Protein AF-A0A094BBB7-F1 (afdb_monomer_lite)

Radius of gyration: 31.25 Å; chains: 1; bounding box: 52×38×94 Å

pLDDT: mean 76.84, std 18.58, range [40.94, 97.88]

Structure (mmCIF, N/CA/C/O backbone):
data_AF-A0A094BBB7-F1
#
_entry.id   AF-A0A094BBB7-F1
#
loop_
_atom_site.group_PDB
_atom_site.id
_atom_site.type_symbol
_atom_site.label_atom_id
_atom_site.label_alt_id
_atom_site.label_comp_id
_atom_site.label_asym_id
_atom_site.label_entity_id
_atom_site.label_seq_id
_atom_site.pdbx_PDB_ins_code
_atom_site.Cartn_x
_atom_site.Cartn_y
_atom_site.Cartn_z
_atom_site.occupancy
_atom_site.B_iso_or_equiv
_atom_site.auth_seq_id
_atom_site.auth_comp_id
_atom_site.auth_asym_id
_atom_site.auth_atom_id
_atom_site.pdbx_PDB_model_num
ATOM 1 N N . SER A 1 1 ? -13.691 -12.177 1.056 1.00 59.06 1 SER A N 1
ATOM 2 C CA . SER A 1 1 ? -14.803 -11.320 1.500 1.00 59.06 1 SER A CA 1
ATOM 3 C C . SER A 1 1 ? -14.741 -9.997 0.778 1.00 59.06 1 SER A C 1
ATOM 5 O O . SER A 1 1 ? -13.645 -9.474 0.614 1.00 59.06 1 SER A O 1
ATOM 7 N N . SER A 1 2 ? -15.882 -9.489 0.321 1.00 64.69 2 SER A N 1
ATOM 8 C CA . SER A 1 2 ? -15.979 -8.141 -0.249 1.00 64.69 2 SER A CA 1
ATOM 9 C C . SER A 1 2 ? -15.909 -7.085 0.861 1.00 64.69 2 SER A C 1
ATOM 11 O O . SER A 1 2 ? -16.288 -7.398 1.995 1.00 64.69 2 SER A O 1
ATOM 13 N N . PRO A 1 3 ? -15.438 -5.858 0.572 1.00 77.19 3 PRO A N 1
ATOM 14 C CA . PRO A 1 3 ? -15.419 -4.784 1.557 1.00 77.19 3 PRO A CA 1
ATOM 15 C C . PRO A 1 3 ? -16.838 -4.469 2.058 1.00 77.19 3 PRO A C 1
ATOM 17 O O . PRO A 1 3 ? -17.777 -4.505 1.257 1.00 77.19 3 PRO A O 1
ATOM 20 N N . PRO A 1 4 ? -17.017 -4.168 3.355 1.00 78.94 4 PRO A N 1
ATOM 21 C CA . PRO A 1 4 ? -18.296 -3.695 3.870 1.00 78.94 4 PRO A CA 1
ATOM 22 C C . PRO A 1 4 ? -18.687 -2.363 3.212 1.00 78.94 4 PRO A C 1
ATOM 24 O O . PRO A 1 4 ? -17.829 -1.520 2.949 1.00 78.94 4 PRO A O 1
ATOM 27 N N . ASP A 1 5 ? -19.986 -2.176 2.956 1.00 89.12 5 ASP A N 1
ATOM 28 C CA . ASP A 1 5 ? -20.526 -0.916 2.429 1.00 89.12 5 ASP A CA 1
ATOM 29 C C . ASP A 1 5 ? -20.231 0.253 3.388 1.00 89.12 5 ASP A C 1
ATOM 31 O O . ASP A 1 5 ? -20.299 0.096 4.612 1.00 89.12 5 ASP A O 1
ATOM 35 N N . ILE A 1 6 ? -19.942 1.435 2.834 1.00 88.38 6 ILE A N 1
ATOM 36 C CA . ILE A 1 6 ? -19.572 2.644 3.587 1.00 88.38 6 ILE A CA 1
ATOM 37 C C . ILE A 1 6 ? -20.680 3.009 4.581 1.00 88.38 6 ILE A C 1
ATOM 39 O O . ILE A 1 6 ? -20.399 3.311 5.743 1.00 88.38 6 ILE A O 1
ATOM 43 N N . ASN A 1 7 ? -21.945 2.902 4.161 1.00 91.25 7 ASN A N 1
ATOM 44 C CA . ASN A 1 7 ? -23.086 3.195 5.029 1.00 91.25 7 ASN A CA 1
ATOM 45 C C . ASN A 1 7 ? -23.188 2.201 6.191 1.00 91.25 7 ASN A C 1
ATOM 47 O O . ASN A 1 7 ? -23.536 2.581 7.310 1.00 91.25 7 ASN A O 1
ATOM 51 N N . THR A 1 8 ? -22.885 0.926 5.940 1.00 91.94 8 THR A N 1
ATOM 52 C CA . THR A 1 8 ? -22.884 -0.116 6.973 1.00 91.94 8 THR A CA 1
ATOM 53 C C . THR A 1 8 ? -21.782 0.136 7.995 1.00 91.94 8 THR A C 1
ATOM 55 O O . THR A 1 8 ? -22.037 0.049 9.195 1.00 91.94 8 THR A O 1
ATOM 58 N N . LEU A 1 9 ? -20.584 0.516 7.541 1.00 89.31 9 LEU A N 1
ATOM 59 C CA . LEU A 1 9 ? -19.462 0.828 8.424 1.00 89.31 9 LEU A CA 1
ATOM 60 C C . LEU A 1 9 ? -19.741 2.070 9.282 1.00 89.31 9 LEU A C 1
ATOM 62 O O . LEU A 1 9 ? -19.528 2.044 10.492 1.00 89.31 9 LEU A O 1
ATOM 66 N N . GLN A 1 10 ? -20.281 3.135 8.683 1.00 92.00 10 GLN A N 1
ATOM 67 C CA . GLN A 1 10 ? -20.632 4.355 9.410 1.00 92.00 10 GLN A CA 1
ATOM 68 C C . GLN A 1 10 ? -21.688 4.088 10.491 1.00 92.00 10 GLN A C 1
ATOM 70 O O . GLN A 1 10 ? -21.538 4.539 11.628 1.00 92.00 10 GLN A O 1
ATOM 75 N N . LYS A 1 11 ? -22.736 3.319 10.163 1.00 94.31 11 LYS A N 1
ATOM 76 C CA . LYS A 1 11 ? -23.770 2.919 11.130 1.00 94.31 11 LYS A CA 1
ATOM 77 C C . LYS A 1 11 ? -23.178 2.102 12.277 1.00 94.31 11 LYS A C 1
ATOM 79 O O . LYS A 1 11 ? -23.465 2.399 13.434 1.00 94.31 11 LYS A O 1
ATOM 8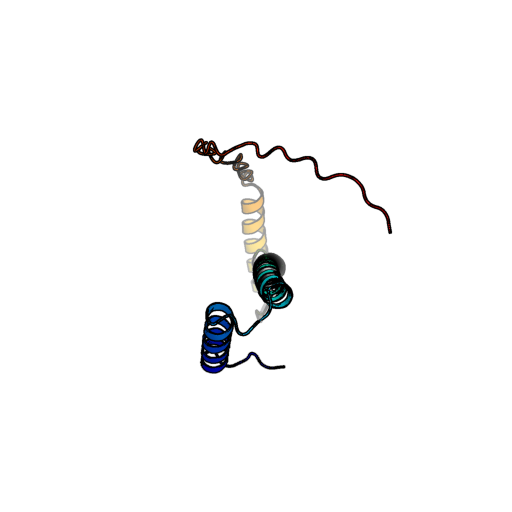4 N N . ALA A 1 12 ? -22.332 1.117 11.974 1.00 92.44 12 ALA A N 1
ATOM 85 C CA . ALA A 1 12 ? -21.676 0.292 12.987 1.00 92.44 12 ALA A CA 1
ATOM 86 C C . ALA A 1 12 ? -20.785 1.129 13.921 1.00 92.44 12 ALA A C 1
ATOM 88 O O . ALA A 1 12 ? -20.883 0.998 15.141 1.00 92.44 12 ALA A O 1
ATOM 89 N N . ASN A 1 13 ? -19.989 2.045 13.363 1.00 91.50 13 ASN A N 1
ATOM 90 C CA . ASN A 1 13 ? -19.137 2.945 14.141 1.00 91.50 13 ASN A CA 1
ATOM 91 C C . ASN A 1 13 ? -19.958 3.883 15.032 1.00 91.50 13 ASN A C 1
ATOM 93 O O . ASN A 1 13 ? -19.595 4.097 16.184 1.00 91.50 13 ASN A O 1
ATOM 97 N N . SER A 1 14 ? -21.087 4.405 14.541 1.00 94.12 14 SER A N 1
ATOM 98 C CA . SER A 1 14 ? -21.976 5.240 15.355 1.00 94.12 14 SER A CA 1
ATOM 99 C C . SER A 1 14 ? -22.525 4.470 16.556 1.00 94.12 14 SER A C 1
ATOM 101 O O . SER A 1 14 ? -22.475 4.980 17.671 1.00 94.12 14 SER A O 1
ATOM 103 N N . VAL A 1 15 ? -23.016 3.244 16.347 1.00 94.19 15 VAL A N 1
ATOM 104 C CA . VAL A 1 15 ? -23.554 2.400 17.428 1.00 94.19 15 VAL A CA 1
ATOM 105 C C . VAL A 1 15 ? -22.472 2.077 18.459 1.00 94.19 15 VAL A C 1
ATOM 107 O O . VAL A 1 15 ? -22.714 2.193 19.660 1.00 94.19 15 VAL A O 1
ATOM 110 N N . LEU A 1 16 ? -21.268 1.721 18.001 1.00 92.06 16 LEU A N 1
ATOM 111 C CA . LEU A 1 16 ? -20.138 1.420 18.876 1.00 92.06 16 LEU A CA 1
ATOM 112 C C . LEU A 1 16 ? -19.732 2.637 19.717 1.00 92.06 16 LEU A C 1
ATOM 114 O O . LEU A 1 16 ? -19.592 2.521 20.933 1.00 92.06 16 LEU A O 1
ATOM 118 N N . SER A 1 17 ? -19.607 3.811 19.096 1.00 91.50 17 SER A N 1
ATOM 119 C CA . SER A 1 17 ? -19.293 5.060 19.797 1.00 91.50 17 SER A CA 1
ATOM 120 C C . SER A 1 17 ? -20.345 5.398 20.852 1.00 91.50 17 SER A C 1
ATOM 122 O O . SER A 1 17 ? -20.002 5.754 21.979 1.00 91.50 17 SER A O 1
ATOM 124 N N . THR A 1 18 ? -21.632 5.228 20.535 1.00 93.75 18 THR A N 1
ATOM 125 C CA . THR A 1 18 ? -22.716 5.414 21.506 1.00 93.75 18 THR A CA 1
ATOM 126 C C . THR A 1 18 ? -22.585 4.448 22.689 1.00 93.75 18 THR A C 1
ATOM 128 O O . THR A 1 18 ? -22.647 4.895 23.832 1.00 93.75 18 THR A O 1
ATOM 131 N N . ALA A 1 19 ? -22.323 3.160 22.449 1.00 90.88 19 ALA A N 1
ATOM 132 C CA . ALA A 1 19 ? -22.161 2.161 23.511 1.00 90.88 19 ALA A CA 1
ATOM 133 C C . ALA A 1 19 ? -20.945 2.432 24.420 1.00 90.88 19 ALA A C 1
ATOM 135 O O . ALA A 1 19 ? -21.023 2.243 25.636 1.00 90.88 19 ALA A O 1
ATOM 136 N N . ILE A 1 20 ? -19.836 2.914 23.845 1.00 90.38 20 ILE A N 1
ATOM 137 C CA . ILE A 1 20 ? -18.626 3.304 24.585 1.00 90.38 20 ILE A CA 1
ATOM 138 C C . ILE A 1 20 ? -18.892 4.512 25.494 1.00 90.38 20 ILE A C 1
ATOM 140 O O . ILE A 1 20 ? -18.387 4.556 26.619 1.00 90.38 20 ILE A O 1
ATOM 144 N N . ASN A 1 21 ? -19.674 5.482 25.018 1.00 88.94 21 ASN A N 1
ATOM 145 C CA . ASN A 1 21 ? -19.983 6.709 25.756 1.00 88.94 21 ASN A CA 1
ATOM 146 C C . ASN A 1 21 ? -21.062 6.501 26.825 1.00 88.94 21 ASN A C 1
ATOM 148 O O . ASN A 1 21 ? -21.015 7.134 27.873 1.00 88.94 21 ASN A O 1
ATOM 152 N N . GLN A 1 22 ? -22.008 5.593 26.588 1.00 89.81 22 GLN A N 1
ATOM 153 C CA . GLN A 1 22 ? -23.079 5.263 27.534 1.00 89.81 22 GLN A CA 1
ATOM 154 C C . GLN A 1 22 ? -22.619 4.376 28.703 1.00 89.81 22 GLN A C 1
ATOM 156 O O . GLN A 1 22 ? -23.419 4.080 29.585 1.00 89.81 22 GLN A O 1
ATOM 161 N N . GLY A 1 23 ? -21.357 3.927 28.722 1.00 85.12 23 GLY A N 1
ATOM 162 C CA . GLY A 1 23 ? -20.827 3.089 29.804 1.00 85.12 23 GLY A CA 1
ATOM 163 C C . GLY A 1 23 ? -21.394 1.665 29.828 1.00 85.12 23 GLY A C 1
ATOM 164 O O . GLY A 1 23 ? -21.296 0.984 30.843 1.00 85.12 23 GLY A O 1
ATOM 165 N N . VAL A 1 24 ? -21.975 1.201 28.715 1.00 86.38 24 VAL A N 1
ATOM 166 C CA . VAL A 1 24 ? -22.540 -0.157 28.576 1.00 86.38 24 VAL A CA 1
ATOM 167 C C . VAL A 1 24 ? -21.440 -1.226 28.618 1.00 86.38 24 VAL A C 1
ATOM 169 O O . VAL A 1 24 ? -21.680 -2.375 28.984 1.00 86.38 24 VAL A O 1
ATOM 172 N N . LEU A 1 25 ? -20.219 -0.850 28.234 1.00 88.44 25 LEU A N 1
ATOM 173 C CA . LEU A 1 25 ? -19.053 -1.724 28.179 1.00 88.44 25 LEU A CA 1
ATOM 174 C C . LEU A 1 25 ? -18.179 -1.536 29.420 1.00 88.44 25 LEU A C 1
ATOM 176 O O . LEU A 1 25 ? -17.929 -0.411 29.851 1.00 88.44 25 LEU A O 1
ATOM 180 N N . ASN A 1 26 ? -17.648 -2.638 29.950 1.00 92.06 26 ASN A N 1
ATOM 181 C CA . ASN A 1 26 ? -16.690 -2.579 31.048 1.00 92.06 26 ASN A CA 1
ATOM 182 C C . ASN A 1 26 ? -15.334 -1.985 30.594 1.00 92.06 26 ASN A C 1
ATOM 184 O O . ASN A 1 26 ? -14.998 -1.938 29.404 1.00 92.06 26 ASN A O 1
ATOM 188 N N . THR A 1 27 ? -14.532 -1.535 31.562 1.00 90.75 27 THR A N 1
ATOM 189 C CA . THR A 1 27 ? -13.250 -0.859 31.304 1.00 90.75 27 THR A CA 1
ATOM 190 C C . THR A 1 27 ? -12.251 -1.705 30.497 1.00 90.75 27 THR A C 1
ATOM 192 O O . THR A 1 27 ? -11.646 -1.159 29.568 1.00 90.75 27 THR A O 1
ATOM 195 N N . PRO A 1 28 ? -12.065 -3.016 30.768 1.00 94.12 28 PRO A N 1
ATOM 196 C CA . PRO A 1 28 ? -11.177 -3.854 29.960 1.00 94.12 28 PRO A CA 1
ATOM 197 C C . PRO A 1 28 ? -11.613 -3.960 28.494 1.00 94.12 28 PRO A C 1
ATOM 199 O O . PRO A 1 28 ? -10.781 -3.809 27.599 1.00 94.12 28 PRO A O 1
ATOM 202 N N . THR A 1 29 ? -12.910 -4.153 28.233 1.00 93.50 29 THR A N 1
ATOM 203 C CA . THR A 1 29 ? -13.446 -4.236 26.869 1.00 93.50 29 THR A CA 1
ATOM 204 C C . THR A 1 29 ? -13.261 -2.919 26.123 1.00 93.50 29 THR A C 1
ATOM 206 O O . THR A 1 29 ? -12.798 -2.932 24.985 1.00 93.50 29 THR A O 1
ATOM 209 N N . LYS A 1 30 ? -13.525 -1.774 26.766 1.00 92.25 30 LYS A N 1
ATOM 210 C CA . LYS A 1 30 ? -13.285 -0.453 26.164 1.00 92.25 30 LYS A CA 1
ATOM 211 C C . LYS A 1 30 ? -11.814 -0.257 25.785 1.00 92.25 30 LYS A C 1
ATOM 213 O O . LYS A 1 30 ? -11.515 0.137 24.661 1.00 92.25 30 LYS A O 1
ATOM 218 N N . ARG A 1 31 ? -10.889 -0.588 26.693 1.00 93.12 31 ARG A N 1
ATOM 219 C CA . ARG A 1 31 ? -9.441 -0.490 26.443 1.00 93.12 31 ARG A CA 1
ATOM 220 C C . ARG A 1 31 ? -9.009 -1.363 25.267 1.00 93.12 31 ARG A C 1
ATOM 222 O O . ARG A 1 31 ? -8.213 -0.932 24.438 1.00 93.12 31 ARG A O 1
ATOM 229 N N . TYR A 1 32 ? -9.549 -2.576 25.184 1.00 95.38 32 TYR A N 1
ATOM 230 C CA . TYR A 1 32 ? -9.254 -3.484 24.083 1.00 95.38 32 TYR A CA 1
ATOM 231 C C . TYR A 1 32 ? -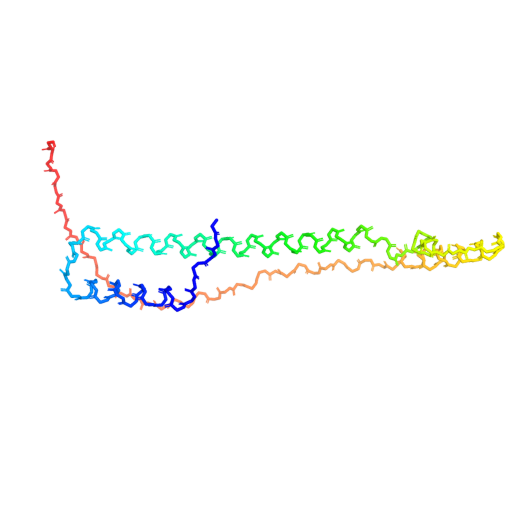9.779 -2.963 22.738 1.00 95.38 32 TYR A C 1
ATOM 233 O O . TYR A 1 32 ? -9.068 -3.060 21.743 1.00 95.38 32 TYR A O 1
ATOM 241 N N . ILE A 1 33 ? -10.968 -2.350 22.705 1.00 94.62 33 ILE A N 1
ATOM 242 C CA . ILE A 1 33 ? -11.517 -1.727 21.490 1.00 94.62 33 ILE A CA 1
ATOM 243 C C . ILE A 1 33 ? -10.607 -0.604 20.980 1.00 94.62 33 ILE A C 1
ATOM 245 O O . ILE A 1 33 ? -10.305 -0.576 19.791 1.00 94.62 33 ILE A O 1
ATOM 249 N N . HIS A 1 34 ? -10.129 0.280 21.862 1.00 92.19 34 HIS A N 1
ATOM 250 C CA . HIS A 1 34 ? -9.188 1.336 21.468 1.00 92.19 34 HIS A CA 1
ATOM 251 C C . HIS A 1 34 ? -7.879 0.752 20.929 1.00 92.19 34 HIS A C 1
ATOM 253 O O . HIS A 1 34 ? -7.472 1.092 19.826 1.00 92.19 34 HIS A O 1
ATOM 259 N N . LYS A 1 35 ? -7.297 -0.232 21.627 1.00 96.12 35 LYS A N 1
ATOM 260 C CA . LYS A 1 35 ? -6.080 -0.913 21.160 1.00 96.12 35 LYS A CA 1
ATOM 261 C C . LYS A 1 35 ? -6.261 -1.567 19.786 1.00 96.12 35 LYS A C 1
ATOM 263 O O . LYS A 1 35 ? -5.342 -1.555 18.971 1.00 96.12 35 LYS A O 1
ATOM 268 N N . LEU A 1 36 ? -7.427 -2.162 19.528 1.00 95.50 36 LEU A N 1
ATOM 269 C CA . LEU A 1 36 ? -7.750 -2.708 18.213 1.00 95.50 36 LEU A CA 1
ATOM 270 C C . LEU A 1 36 ? -7.839 -1.608 17.155 1.00 95.50 36 LEU A C 1
ATOM 272 O O . LEU A 1 36 ? -7.292 -1.794 16.073 1.00 95.50 36 LEU A O 1
ATOM 276 N N . ALA A 1 37 ? -8.487 -0.481 17.458 1.00 93.62 37 ALA A N 1
ATOM 277 C CA . ALA A 1 37 ? -8.556 0.655 16.544 1.00 93.62 37 ALA A CA 1
ATOM 278 C C . ALA A 1 37 ? -7.146 1.149 16.175 1.00 93.62 37 ALA A C 1
ATOM 280 O O . ALA A 1 37 ? -6.814 1.183 14.988 1.00 93.62 37 ALA A O 1
ATOM 281 N N . ASP A 1 38 ? -6.289 1.380 17.172 1.00 95.44 38 ASP A N 1
ATOM 282 C CA . ASP A 1 38 ? -4.911 1.845 16.980 1.00 95.44 38 ASP A CA 1
ATOM 283 C C . ASP A 1 38 ? -4.092 0.870 16.116 1.00 95.44 38 ASP A C 1
ATOM 285 O O . ASP A 1 38 ? -3.431 1.262 15.151 1.00 95.44 38 ASP A O 1
ATOM 289 N N . GLU A 1 39 ? -4.156 -0.435 16.410 1.00 97.44 39 GLU A N 1
ATOM 290 C CA . GLU A 1 39 ? -3.438 -1.442 15.620 1.00 97.44 39 GLU A CA 1
ATOM 291 C C . GLU A 1 39 ? -3.994 -1.564 14.195 1.00 97.44 39 GLU A C 1
ATOM 293 O O . GLU A 1 39 ? -3.222 -1.755 13.252 1.00 97.44 39 GLU A O 1
ATOM 298 N N . THR A 1 40 ? -5.310 -1.418 13.996 1.00 95.12 40 THR A N 1
ATOM 299 C CA . THR A 1 40 ? -5.890 -1.422 12.644 1.00 95.12 40 THR A CA 1
ATOM 300 C C . THR A 1 40 ? -5.464 -0.204 11.832 1.00 95.12 40 THR A C 1
ATOM 302 O O . THR A 1 40 ? -5.138 -0.356 10.654 1.00 95.12 40 THR A O 1
ATOM 305 N N . GLU A 1 41 ? -5.385 0.980 12.441 1.00 94.25 41 GLU A N 1
ATOM 306 C CA . GLU A 1 41 ? -4.902 2.195 11.784 1.00 94.25 41 GLU A CA 1
ATOM 307 C C . GLU A 1 41 ? -3.420 2.075 11.416 1.00 94.25 41 GLU A C 1
ATOM 309 O O . GLU A 1 41 ? -3.019 2.334 10.274 1.00 94.25 41 GLU A O 1
ATOM 314 N N . ARG A 1 42 ? -2.604 1.587 12.354 1.00 97.25 42 ARG A N 1
ATOM 315 C CA . ARG A 1 42 ? -1.180 1.317 12.141 1.00 97.25 42 ARG A CA 1
ATOM 316 C C . ARG A 1 42 ? -0.956 0.300 11.022 1.00 97.25 42 ARG A C 1
ATOM 318 O O . ARG A 1 42 ? -0.088 0.503 10.168 1.00 97.25 42 ARG A O 1
ATOM 325 N N . LEU A 1 43 ? -1.728 -0.789 10.997 1.00 97.06 43 LEU A N 1
ATOM 326 C CA . LEU A 1 43 ? -1.658 -1.806 9.947 1.00 97.06 43 LEU A CA 1
ATOM 327 C C . LEU A 1 43 ? -2.091 -1.245 8.590 1.00 97.06 43 LEU A C 1
ATOM 329 O O . LEU A 1 43 ? -1.410 -1.484 7.593 1.00 97.06 43 LEU A O 1
ATOM 333 N N . ASN A 1 44 ? -3.184 -0.482 8.548 1.00 95.75 44 ASN A N 1
ATOM 334 C CA . ASN A 1 44 ? -3.678 0.146 7.326 1.00 95.75 44 ASN A CA 1
ATOM 335 C C . ASN A 1 44 ? -2.644 1.122 6.748 1.00 95.75 44 ASN A C 1
ATOM 337 O O . ASN A 1 44 ? -2.328 1.068 5.562 1.00 95.75 44 ASN A O 1
ATOM 341 N N . THR A 1 45 ? -2.034 1.948 7.598 1.00 96.69 45 THR A N 1
ATOM 342 C CA . THR A 1 45 ? -0.979 2.886 7.194 1.00 96.69 45 THR A CA 1
ATOM 343 C C . THR A 1 45 ? 0.219 2.154 6.596 1.00 96.69 45 THR A C 1
ATOM 345 O O . THR A 1 45 ? 0.662 2.483 5.494 1.00 96.69 45 THR A O 1
ATOM 348 N N . ARG A 1 46 ? 0.709 1.102 7.266 1.00 97.56 46 ARG A N 1
ATOM 349 C CA . ARG A 1 46 ? 1.783 0.247 6.730 1.00 97.56 46 ARG A CA 1
ATOM 350 C C . ARG A 1 46 ? 1.406 -0.379 5.393 1.00 97.56 46 ARG A C 1
ATOM 352 O O . ARG A 1 46 ? 2.226 -0.388 4.481 1.00 97.56 46 ARG A O 1
ATOM 359 N N . ASN A 1 47 ? 0.176 -0.873 5.265 1.00 97.31 47 ASN A N 1
ATOM 360 C CA . ASN A 1 47 ? -0.307 -1.477 4.031 1.00 97.31 47 ASN A CA 1
ATOM 361 C C . ASN A 1 47 ? -0.332 -0.465 2.875 1.00 97.31 47 ASN A C 1
ATOM 363 O O . ASN A 1 47 ? 0.175 -0.766 1.797 1.00 97.31 47 ASN A O 1
ATOM 367 N N . ILE A 1 48 ? -0.835 0.751 3.110 1.00 96.88 48 ILE A N 1
ATOM 368 C CA . ILE A 1 48 ? -0.865 1.831 2.113 1.00 96.88 48 ILE A CA 1
ATOM 369 C C . ILE A 1 48 ? 0.552 2.215 1.678 1.00 96.88 48 ILE A C 1
ATOM 371 O O . ILE A 1 48 ? 0.805 2.363 0.480 1.00 96.88 48 ILE A O 1
ATOM 375 N N . LEU A 1 49 ? 1.482 2.371 2.626 1.00 97.56 49 LEU A N 1
ATOM 376 C CA . LEU A 1 49 ? 2.879 2.688 2.320 1.00 97.56 49 LEU A CA 1
ATOM 377 C C . LEU A 1 49 ? 3.524 1.582 1.483 1.00 97.56 49 LEU A C 1
ATOM 379 O O . LEU A 1 49 ? 4.071 1.861 0.416 1.00 97.56 49 LEU A O 1
ATOM 383 N N . GLN A 1 50 ? 3.368 0.326 1.898 1.00 97.88 50 GLN A N 1
ATOM 384 C CA . GLN A 1 50 ? 3.899 -0.818 1.165 1.00 97.88 50 GLN A CA 1
ATOM 385 C C . GLN A 1 50 ? 3.290 -0.924 -0.238 1.00 97.88 50 GLN A C 1
ATOM 387 O O . GLN A 1 50 ? 4.008 -1.148 -1.210 1.00 97.88 50 GLN A O 1
ATOM 392 N N . GLN A 1 51 ? 1.981 -0.716 -0.385 1.00 97.75 51 GLN A N 1
ATOM 393 C CA . GLN A 1 51 ? 1.325 -0.724 -1.689 1.00 97.75 51 GLN A CA 1
ATOM 394 C C . GLN A 1 51 ? 1.935 0.346 -2.607 1.00 97.75 51 GLN A C 1
ATOM 396 O O . GLN A 1 51 ? 2.334 0.030 -3.729 1.00 97.75 51 GLN A O 1
ATOM 401 N N . ARG A 1 52 ? 2.118 1.576 -2.107 1.00 97.50 52 ARG A N 1
ATOM 402 C CA . ARG A 1 52 ? 2.766 2.668 -2.855 1.00 97.50 52 ARG A CA 1
ATOM 403 C C . ARG A 1 52 ? 4.195 2.326 -3.270 1.00 97.50 52 ARG A C 1
ATOM 405 O O . ARG A 1 52 ? 4.570 2.583 -4.413 1.00 97.50 52 ARG A O 1
ATOM 412 N N . GLU A 1 53 ? 4.983 1.730 -2.378 1.00 97.12 53 GLU A N 1
ATOM 413 C CA . GLU A 1 53 ? 6.337 1.268 -2.697 1.00 97.12 53 GLU A CA 1
ATOM 414 C C . GLU A 1 53 ? 6.318 0.205 -3.795 1.00 97.12 53 GLU A C 1
ATOM 416 O O . GLU A 1 53 ? 7.052 0.317 -4.780 1.00 97.12 53 GLU A O 1
ATOM 421 N N . THR A 1 54 ? 5.440 -0.798 -3.682 1.00 97.62 54 THR A N 1
ATOM 422 C CA . THR A 1 54 ? 5.334 -1.848 -4.702 1.00 97.62 54 THR A CA 1
ATOM 423 C C . THR A 1 54 ? 4.901 -1.295 -6.054 1.00 97.62 54 THR A C 1
ATOM 425 O O . THR A 1 54 ? 5.444 -1.708 -7.079 1.00 97.62 54 THR A O 1
ATOM 428 N N . ASP A 1 55 ? 3.985 -0.329 -6.084 1.00 97.12 55 ASP A N 1
ATOM 429 C CA . ASP A 1 55 ? 3.519 0.287 -7.324 1.0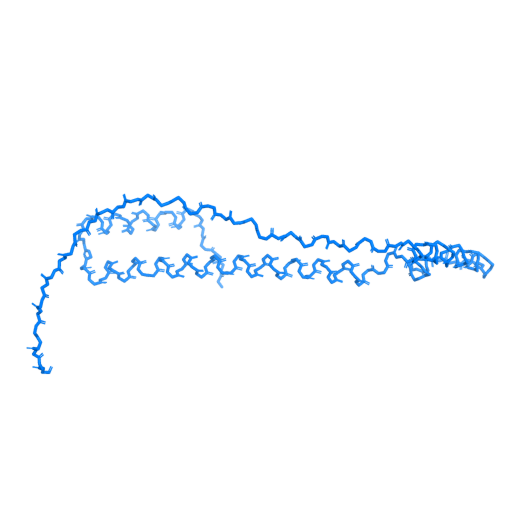0 97.12 55 ASP A CA 1
ATOM 430 C C . ASP A 1 55 ? 4.595 1.181 -7.952 1.00 97.12 55 ASP A C 1
ATOM 432 O O . ASP A 1 55 ? 4.784 1.162 -9.173 1.00 97.12 55 ASP A O 1
ATOM 436 N N . ASN A 1 56 ? 5.387 1.880 -7.136 1.00 97.19 56 ASN A N 1
ATOM 437 C CA . ASN A 1 56 ? 6.562 2.614 -7.598 1.00 97.19 56 ASN A CA 1
ATOM 438 C C . ASN A 1 56 ? 7.605 1.664 -8.215 1.00 97.19 56 ASN A C 1
ATOM 440 O O . ASN A 1 56 ? 8.014 1.844 -9.367 1.00 97.19 56 ASN A O 1
ATOM 444 N N . LEU A 1 57 ? 7.972 0.591 -7.508 1.00 96.62 57 LEU A N 1
ATOM 445 C CA . LEU A 1 57 ? 8.917 -0.411 -8.006 1.00 96.62 57 LEU A CA 1
ATOM 446 C C . LEU A 1 57 ? 8.422 -1.061 -9.303 1.00 96.62 57 LEU A C 1
ATOM 448 O O . LEU A 1 57 ? 9.184 -1.165 -10.269 1.00 96.62 57 LEU A O 1
ATOM 452 N N . ARG A 1 58 ? 7.139 -1.437 -9.373 1.00 96.06 58 ARG A N 1
ATOM 453 C CA . ARG A 1 58 ? 6.516 -1.960 -10.599 1.00 96.06 58 ARG A CA 1
ATOM 454 C C . ARG A 1 58 ? 6.589 -0.948 -11.740 1.00 96.06 58 ARG A C 1
ATOM 456 O O . ARG A 1 58 ? 6.969 -1.332 -12.844 1.00 96.06 58 ARG A O 1
ATOM 463 N N . SER A 1 59 ? 6.305 0.329 -11.483 1.00 93.62 59 SER A N 1
ATOM 464 C CA . SER A 1 59 ? 6.407 1.408 -12.476 1.00 93.62 59 SER A CA 1
ATOM 465 C C . SER A 1 59 ? 7.834 1.561 -13.011 1.00 93.62 59 SER A C 1
ATOM 467 O O . SER A 1 59 ? 8.044 1.618 -14.226 1.00 93.62 59 SER A O 1
ATOM 469 N N . ILE A 1 60 ? 8.843 1.551 -12.132 1.00 91.69 60 ILE A N 1
ATOM 470 C CA . ILE A 1 60 ? 10.260 1.611 -12.522 1.00 91.69 60 ILE A CA 1
ATOM 471 C C . ILE A 1 60 ? 10.643 0.389 -13.362 1.00 91.69 60 ILE A C 1
ATOM 473 O O . ILE A 1 60 ? 11.255 0.536 -14.424 1.00 91.69 60 ILE A O 1
ATOM 477 N N . ILE A 1 61 ? 10.280 -0.815 -12.918 1.00 90.94 61 ILE A N 1
ATOM 478 C CA . ILE A 1 61 ? 10.582 -2.060 -13.632 1.00 90.94 61 ILE A CA 1
ATOM 479 C C . ILE A 1 61 ? 9.901 -2.067 -14.999 1.00 90.94 61 ILE A C 1
ATOM 481 O O . ILE A 1 61 ? 10.545 -2.399 -15.991 1.00 90.94 61 ILE A O 1
ATOM 485 N N . GLN A 1 62 ? 8.638 -1.652 -15.089 1.00 88.38 62 GLN A N 1
ATOM 486 C CA . GLN A 1 62 ? 7.919 -1.560 -16.355 1.00 88.38 62 GLN A CA 1
ATOM 487 C C . GLN A 1 62 ? 8.606 -0.571 -17.302 1.00 88.38 62 GLN A C 1
ATOM 489 O O . GLN A 1 62 ? 8.882 -0.928 -18.446 1.00 88.38 62 GLN A O 1
ATOM 494 N N . LYS A 1 63 ? 8.982 0.622 -16.824 1.00 85.75 63 LYS A N 1
ATOM 495 C CA . LYS A 1 63 ? 9.737 1.611 -17.614 1.00 85.75 63 LYS A CA 1
ATOM 496 C C . LYS A 1 63 ? 11.091 1.077 -18.093 1.00 85.75 63 LYS A C 1
ATOM 498 O O . LYS A 1 63 ? 11.483 1.369 -19.216 1.00 85.75 63 LYS A O 1
ATOM 503 N N . ARG A 1 64 ? 11.798 0.284 -17.277 1.00 80.62 64 ARG A N 1
ATOM 504 C CA . ARG A 1 64 ? 13.069 -0.361 -17.664 1.00 80.62 64 ARG A CA 1
ATOM 505 C C . ARG A 1 64 ? 12.865 -1.512 -18.652 1.00 80.62 64 ARG A C 1
ATOM 507 O O . ARG A 1 64 ? 13.671 -1.690 -19.561 1.00 80.62 64 ARG A O 1
ATOM 514 N N . ARG A 1 65 ? 11.802 -2.302 -18.475 1.00 79.31 65 ARG A N 1
ATOM 515 C CA . ARG A 1 65 ? 11.497 -3.471 -19.313 1.00 79.31 65 ARG A CA 1
ATOM 516 C C . ARG A 1 65 ? 11.031 -3.061 -20.702 1.00 79.31 65 ARG A C 1
ATOM 518 O O . ARG A 1 65 ? 11.360 -3.732 -21.680 1.00 79.31 65 ARG A O 1
ATOM 525 N N . VAL A 1 66 ? 10.272 -1.972 -20.807 1.00 72.06 66 VAL A N 1
ATOM 526 C CA . VAL A 1 66 ? 9.936 -1.386 -22.101 1.00 72.06 66 VAL A CA 1
ATOM 527 C C . VAL A 1 66 ? 11.187 -0.684 -22.634 1.00 72.06 66 VAL A C 1
ATOM 529 O O . VAL A 1 66 ? 11.481 0.458 -22.294 1.00 72.06 66 VAL A O 1
ATOM 532 N N . GLN A 1 67 ? 11.956 -1.392 -23.464 1.00 67.50 67 GLN A N 1
ATOM 533 C CA . GLN A 1 67 ? 13.092 -0.817 -24.180 1.00 67.50 67 GLN A CA 1
ATOM 534 C C . GLN A 1 67 ? 12.582 0.185 -25.226 1.00 67.50 67 GLN A C 1
ATOM 536 O O . GLN A 1 67 ? 12.387 -0.164 -26.381 1.00 67.50 67 GLN A O 1
ATOM 541 N N . ASN A 1 68 ? 12.339 1.424 -24.789 1.00 70.25 68 ASN A N 1
ATOM 542 C CA . ASN A 1 68 ? 11.857 2.546 -25.606 1.00 70.25 68 ASN A CA 1
ATOM 543 C C . ASN A 1 68 ? 12.979 3.290 -26.353 1.00 70.25 68 ASN A C 1
ATOM 545 O O . ASN A 1 68 ? 12.726 4.323 -26.964 1.00 70.25 68 ASN A O 1
ATOM 549 N N . LYS A 1 69 ? 14.233 2.835 -26.255 1.00 72.31 69 LYS A N 1
ATOM 550 C CA . LYS A 1 69 ? 15.390 3.500 -26.870 1.00 72.31 69 LYS A CA 1
ATOM 551 C C . LYS A 1 69 ? 16.258 2.511 -27.641 1.00 72.31 69 LYS A C 1
ATOM 553 O O . LYS A 1 69 ? 16.367 1.346 -27.259 1.00 72.31 69 LYS A O 1
ATOM 558 N N . GLY A 1 70 ? 16.922 3.017 -28.678 1.00 74.81 70 GLY A N 1
ATOM 559 C CA . GLY A 1 70 ? 17.886 2.273 -29.484 1.00 74.81 70 GLY A CA 1
ATOM 560 C C . GLY A 1 70 ? 17.255 1.240 -30.416 1.00 74.81 70 GLY A C 1
ATOM 561 O O . GLY A 1 70 ? 16.043 1.216 -30.632 1.00 74.81 70 GLY A O 1
ATOM 562 N N . LYS A 1 71 ? 18.108 0.360 -30.951 1.00 79.69 71 LYS A N 1
ATOM 563 C CA . LYS A 1 71 ? 17.785 -0.595 -32.026 1.00 79.69 71 LYS A CA 1
ATOM 564 C C . LYS A 1 71 ? 16.517 -1.417 -31.745 1.00 79.69 71 LYS A C 1
ATOM 566 O O . LYS A 1 71 ? 15.669 -1.572 -32.611 1.00 79.69 71 LYS A O 1
ATOM 571 N N . ARG A 1 72 ? 16.347 -1.906 -30.511 1.00 76.44 72 ARG A N 1
ATOM 572 C CA . ARG A 1 72 ? 15.217 -2.772 -30.127 1.00 76.44 72 ARG A CA 1
ATOM 573 C C . ARG A 1 72 ? 13.878 -2.037 -30.011 1.00 76.44 72 ARG A C 1
ATOM 575 O O . ARG A 1 72 ? 12.849 -2.692 -30.116 1.00 76.44 72 ARG A O 1
ATOM 582 N N . ALA A 1 73 ? 13.877 -0.721 -29.803 1.00 79.75 73 ALA A N 1
ATOM 583 C CA . ALA A 1 73 ? 12.649 0.074 -29.810 1.00 79.75 73 ALA A CA 1
ATOM 584 C C . ALA A 1 73 ? 12.142 0.288 -31.238 1.00 79.75 73 ALA A C 1
ATOM 586 O O . ALA A 1 73 ? 10.960 0.105 -31.497 1.00 79.75 73 ALA A O 1
ATOM 587 N N . VAL A 1 74 ? 13.066 0.612 -32.145 1.00 79.25 74 VAL A N 1
ATOM 588 C CA . VAL A 1 74 ? 12.800 0.824 -33.571 1.00 79.25 74 VAL A CA 1
ATOM 589 C C . VAL A 1 74 ? 12.280 -0.461 -34.211 1.00 79.25 74 VAL A C 1
ATOM 591 O O . VAL A 1 74 ? 11.196 -0.481 -34.764 1.00 79.25 74 VAL A O 1
ATOM 594 N N . LEU A 1 75 ? 12.967 -1.583 -34.002 1.00 78.94 75 LEU A N 1
ATOM 595 C CA . LEU A 1 75 ? 12.604 -2.856 -34.635 1.00 78.94 75 LEU A CA 1
ATOM 596 C C . LEU A 1 75 ? 11.343 -3.528 -34.058 1.00 78.94 75 LEU A C 1
ATOM 598 O O . LEU A 1 75 ? 10.900 -4.560 -34.562 1.00 78.94 75 LEU A O 1
ATOM 602 N N . LYS A 1 76 ? 10.776 -3.024 -32.956 1.00 82.00 76 LYS A N 1
ATOM 603 C CA . LYS A 1 76 ? 9.655 -3.691 -32.285 1.00 82.00 76 LYS A CA 1
ATOM 604 C C . LYS A 1 76 ? 8.326 -3.298 -32.929 1.00 82.00 76 LYS A C 1
ATOM 606 O O . LYS A 1 76 ? 7.866 -2.176 -32.765 1.00 82.00 76 LYS A O 1
ATOM 611 N N . GLY A 1 77 ? 7.644 -4.270 -33.535 1.00 73.50 77 GLY A N 1
ATOM 612 C CA . GLY A 1 77 ? 6.274 -4.101 -34.039 1.00 73.50 77 GLY A CA 1
ATOM 613 C C . GLY A 1 77 ? 6.170 -3.400 -35.396 1.00 73.50 77 GLY A C 1
ATOM 614 O O . GLY A 1 77 ? 5.059 -3.114 -35.830 1.00 73.50 77 GLY A O 1
ATOM 615 N N . GLN A 1 78 ? 7.297 -3.151 -36.067 1.00 78.06 78 GLN A N 1
ATOM 616 C CA . GLN A 1 78 ? 7.321 -2.690 -37.451 1.00 78.06 78 GLN A CA 1
ATOM 617 C C . GLN A 1 78 ? 7.422 -3.878 -38.413 1.00 78.06 78 GLN A C 1
ATOM 619 O O . GLN A 1 78 ? 8.198 -4.813 -38.210 1.00 78.06 78 GLN A O 1
ATOM 624 N N . PHE A 1 79 ? 6.618 -3.827 -39.473 1.00 71.56 79 PHE A N 1
ATOM 625 C CA . PHE A 1 79 ? 6.741 -4.713 -40.624 1.00 71.56 79 PHE A CA 1
ATOM 626 C C . PHE A 1 79 ? 7.589 -3.996 -41.670 1.00 71.56 79 PHE A C 1
ATOM 628 O O . PHE A 1 79 ? 7.162 -2.982 -42.214 1.00 71.56 79 PHE A O 1
ATOM 635 N N . HIS A 1 80 ? 8.789 -4.509 -41.928 1.00 72.69 80 HIS A N 1
ATOM 636 C CA . HIS A 1 80 ? 9.700 -3.929 -42.910 1.00 72.69 80 HIS A CA 1
ATOM 637 C C . HIS A 1 80 ? 9.671 -4.742 -44.195 1.00 72.69 80 HIS A C 1
ATOM 639 O O . HIS A 1 80 ? 9.777 -5.969 -44.163 1.00 72.69 80 HIS A O 1
ATOM 645 N N . ILE A 1 81 ? 9.532 -4.047 -45.320 1.00 72.06 81 ILE A N 1
ATOM 646 C CA . ILE A 1 81 ? 9.406 -4.667 -46.643 1.00 72.06 81 ILE A CA 1
ATOM 647 C C . ILE A 1 81 ? 10.795 -4.850 -47.282 1.00 72.06 81 ILE A C 1
ATOM 649 O O . ILE A 1 81 ? 10.992 -5.779 -48.062 1.00 72.06 81 ILE A O 1
ATOM 653 N N . SER A 1 82 ? 11.781 -4.018 -46.913 1.00 77.88 82 SER A N 1
ATOM 654 C CA . SER A 1 82 ? 13.152 -4.062 -47.442 1.00 77.88 82 SER A CA 1
ATOM 655 C C . SER A 1 82 ? 14.222 -4.088 -46.343 1.00 77.88 82 SER A C 1
ATOM 657 O O . SER A 1 82 ? 14.075 -3.509 -45.266 1.00 77.88 82 SER A O 1
ATOM 659 N N . THR A 1 83 ? 15.346 -4.747 -46.635 1.00 80.12 83 THR A N 1
ATOM 660 C CA . THR A 1 83 ? 16.508 -4.848 -45.737 1.00 80.12 83 THR A CA 1
ATOM 661 C C . THR A 1 83 ? 17.330 -3.558 -45.668 1.00 80.12 83 THR A C 1
ATOM 663 O O . THR A 1 83 ? 18.003 -3.320 -44.665 1.00 80.12 83 THR A O 1
ATOM 666 N N . GLU A 1 84 ? 17.271 -2.708 -46.695 1.00 82.81 84 GLU A N 1
ATOM 667 C CA . GLU A 1 84 ? 17.957 -1.407 -46.711 1.00 82.81 84 GLU A CA 1
ATOM 668 C C . GLU A 1 84 ? 17.300 -0.412 -45.751 1.00 82.81 84 GLU A C 1
ATOM 670 O O . GLU A 1 84 ? 17.989 0.261 -44.982 1.00 82.81 84 GLU A O 1
ATOM 675 N N . GLU A 1 85 ? 15.967 -0.396 -45.729 1.00 78.81 85 GLU A N 1
ATOM 676 C CA . GLU A 1 85 ? 15.160 0.415 -44.815 1.00 78.81 85 GLU A CA 1
ATOM 677 C C . GLU A 1 85 ? 15.490 0.086 -43.348 1.00 78.81 85 GLU A C 1
ATOM 679 O O . GLU A 1 85 ? 15.770 0.975 -42.543 1.00 78.81 85 GLU A O 1
ATOM 684 N N . LEU A 1 86 ? 15.577 -1.210 -43.028 1.00 81.12 86 LEU A N 1
ATOM 685 C CA . LEU A 1 86 ? 16.002 -1.715 -41.721 1.00 81.12 86 LEU A CA 1
ATOM 686 C C . LEU A 1 86 ? 17.398 -1.224 -41.316 1.00 81.12 86 LEU A C 1
ATOM 688 O O . LEU A 1 86 ? 17.609 -0.789 -40.183 1.00 81.12 86 LEU A O 1
ATOM 692 N N . ARG A 1 87 ? 18.371 -1.310 -42.231 1.00 83.75 87 ARG A N 1
ATOM 693 C CA . ARG A 1 87 ? 19.760 -0.910 -41.958 1.00 83.75 87 ARG A CA 1
ATOM 694 C C . ARG A 1 87 ? 19.863 0.581 -41.662 1.00 83.75 87 ARG A C 1
ATOM 696 O O . ARG A 1 87 ? 20.554 0.950 -40.716 1.00 83.75 87 ARG A O 1
ATOM 703 N N . SER A 1 88 ? 19.159 1.412 -42.428 1.00 84.25 88 SER A N 1
ATOM 704 C CA . SER A 1 88 ? 19.157 2.865 -42.238 1.00 84.25 88 SER A CA 1
ATOM 705 C C . SER A 1 88 ? 18.647 3.251 -40.844 1.00 84.25 88 SER A C 1
ATOM 707 O O . SER A 1 88 ? 19.348 3.936 -40.098 1.00 84.25 88 SER A O 1
ATOM 709 N N . GLN A 1 89 ? 17.499 2.704 -40.432 1.00 82.19 89 GLN A N 1
ATOM 710 C CA . GLN A 1 89 ? 16.906 3.002 -39.126 1.00 82.19 89 GLN A CA 1
ATOM 711 C C . GLN A 1 89 ? 17.760 2.495 -37.949 1.00 82.19 89 GLN A C 1
ATOM 713 O O . GLN A 1 89 ? 17.845 3.138 -36.901 1.00 82.19 89 GLN A O 1
ATOM 718 N N . VAL A 1 90 ? 18.430 1.347 -38.105 1.00 85.06 90 VAL A N 1
ATOM 719 C CA . VAL A 1 90 ? 19.337 0.805 -37.081 1.00 85.06 90 VAL A CA 1
ATOM 720 C C . VAL A 1 90 ? 20.575 1.685 -36.896 1.00 85.06 90 VAL A C 1
ATOM 722 O O . VAL A 1 90 ? 20.982 1.902 -35.752 1.00 85.06 90 VAL A O 1
ATOM 725 N N . VAL A 1 91 ? 21.157 2.195 -37.986 1.00 86.62 91 VAL A N 1
ATOM 726 C CA . VAL A 1 91 ? 22.325 3.094 -37.950 1.00 86.62 91 VAL A CA 1
ATOM 727 C C . VAL A 1 91 ? 21.968 4.423 -37.288 1.00 86.62 91 VAL A C 1
ATOM 729 O O . VAL A 1 91 ? 22.706 4.902 -36.425 1.00 86.62 91 VAL A O 1
ATOM 732 N N . GLU A 1 92 ? 20.811 4.990 -37.624 1.00 84.44 92 GLU A N 1
ATOM 733 C CA . GLU A 1 92 ? 20.321 6.220 -36.998 1.00 84.44 92 GLU A CA 1
ATOM 734 C C . GLU A 1 92 ? 20.079 6.029 -35.491 1.00 84.44 92 GLU A C 1
ATOM 736 O O . GLU A 1 92 ? 20.555 6.814 -34.665 1.00 84.44 92 GLU A O 1
ATOM 741 N N . ALA A 1 93 ? 19.415 4.934 -35.108 1.00 83.31 93 ALA A N 1
ATOM 742 C CA . ALA A 1 93 ? 19.171 4.606 -33.707 1.00 83.31 93 ALA A CA 1
ATOM 743 C C . ALA A 1 93 ? 20.475 4.386 -32.918 1.00 83.31 93 ALA A C 1
ATOM 745 O O . ALA A 1 93 ? 20.566 4.752 -31.743 1.00 83.31 93 ALA A O 1
ATOM 746 N N . GLU A 1 94 ? 21.490 3.794 -33.547 1.00 84.88 94 GLU A N 1
ATOM 747 C CA . GLU A 1 94 ? 22.817 3.602 -32.964 1.00 84.88 94 GLU A CA 1
ATOM 748 C C . GLU A 1 94 ? 23.521 4.935 -32.713 1.00 84.88 94 GLU A C 1
ATOM 750 O O . GLU A 1 94 ? 23.923 5.198 -31.578 1.00 84.88 94 GLU A O 1
ATOM 755 N N . ALA A 1 95 ? 23.573 5.815 -33.715 1.00 83.56 95 ALA A N 1
ATOM 756 C CA . ALA A 1 95 ? 24.166 7.145 -33.589 1.00 83.56 95 ALA A CA 1
ATOM 757 C C . ALA A 1 95 ? 23.471 7.995 -32.505 1.00 83.56 95 ALA A C 1
ATOM 759 O O . ALA A 1 95 ? 24.132 8.632 -31.676 1.00 83.56 95 ALA A O 1
ATOM 760 N N . ALA A 1 96 ? 22.136 7.949 -32.442 1.00 81.12 96 ALA A N 1
ATOM 761 C CA . ALA A 1 96 ? 21.351 8.653 -31.428 1.00 81.12 96 ALA A CA 1
ATOM 762 C C . ALA A 1 96 ? 21.626 8.143 -30.000 1.00 81.12 96 ALA A C 1
ATOM 764 O O . ALA A 1 96 ? 21.680 8.921 -29.045 1.00 81.12 96 ALA A O 1
ATOM 765 N N . THR A 1 97 ? 21.831 6.834 -29.821 1.00 76.38 97 THR A N 1
ATOM 766 C CA . THR A 1 97 ? 22.179 6.281 -28.498 1.00 76.38 97 THR A CA 1
ATOM 767 C C . THR A 1 97 ? 23.641 6.497 -28.112 1.00 76.38 97 THR A C 1
ATOM 769 O O . THR A 1 97 ? 23.916 6.759 -26.938 1.00 76.38 97 THR A O 1
ATOM 772 N N . ALA A 1 98 ? 24.569 6.457 -29.071 1.00 78.12 98 ALA A N 1
ATOM 773 C CA . ALA A 1 98 ? 25.990 6.707 -28.834 1.00 78.12 98 ALA A CA 1
ATOM 774 C C . ALA A 1 98 ? 26.236 8.141 -28.338 1.00 78.12 98 ALA A C 1
ATOM 776 O O . ALA A 1 98 ? 26.916 8.349 -27.333 1.00 78.12 98 ALA A O 1
ATOM 777 N N . THR A 1 99 ? 25.599 9.125 -28.974 1.00 74.38 99 THR A N 1
ATOM 778 C CA . THR A 1 99 ? 25.677 10.542 -28.576 1.00 74.38 99 THR A CA 1
ATOM 779 C C . THR A 1 99 ? 25.032 10.808 -27.212 1.00 74.38 99 THR A C 1
ATOM 781 O O . THR A 1 99 ? 25.556 11.585 -26.414 1.00 74.38 99 THR A O 1
ATOM 784 N N . ALA A 1 100 ? 23.934 10.121 -26.882 1.00 67.06 100 ALA A N 1
ATOM 785 C CA . ALA A 1 100 ? 23.304 10.223 -25.565 1.00 67.06 100 ALA A CA 1
ATOM 786 C C . ALA A 1 100 ? 24.168 9.631 -24.434 1.00 67.06 100 ALA A C 1
ATOM 788 O O . ALA A 1 100 ? 24.126 10.139 -23.313 1.00 67.06 100 ALA A O 1
ATOM 789 N N . SER A 1 101 ? 24.960 8.588 -24.712 1.00 61.81 101 SER A N 1
ATOM 790 C CA . SER A 1 101 ? 25.855 7.958 -23.729 1.00 61.81 101 SER A CA 1
ATOM 791 C C . SER A 1 101 ? 27.078 8.811 -23.376 1.00 61.81 101 SER A C 1
ATOM 793 O O . SER A 1 101 ? 27.678 8.590 -22.327 1.00 61.81 101 SER A O 1
ATOM 795 N N . GLN A 1 102 ? 27.459 9.760 -24.235 1.00 65.44 102 GLN A N 1
ATOM 796 C CA . GLN A 1 102 ? 28.610 10.643 -24.017 1.00 65.44 102 GLN A CA 1
ATOM 797 C C . GLN A 1 102 ? 28.276 11.887 -23.184 1.00 65.44 102 GLN A C 1
ATOM 799 O O . GLN A 1 102 ? 29.180 12.615 -22.780 1.00 65.44 102 GLN A O 1
ATOM 804 N N . ARG A 1 103 ? 26.993 12.148 -22.896 1.00 65.00 103 ARG A N 1
ATOM 805 C CA . ARG A 1 103 ? 26.625 13.244 -21.995 1.00 65.00 103 ARG A CA 1
ATOM 806 C C . ARG A 1 103 ? 27.042 12.884 -20.565 1.00 65.00 103 ARG A C 1
ATOM 808 O O . ARG A 1 103 ? 26.689 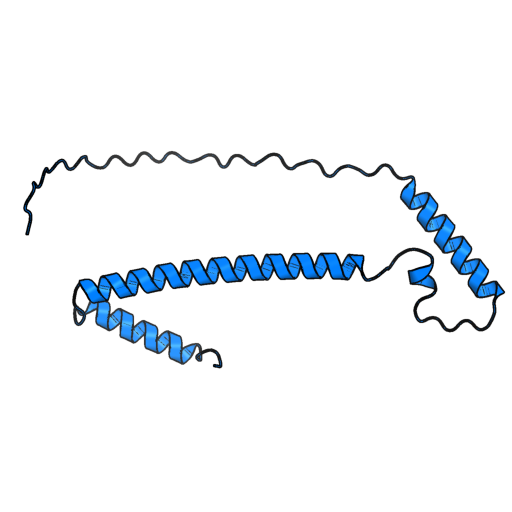11.793 -20.107 1.00 65.00 103 ARG A O 1
ATOM 815 N N . PRO A 1 104 ? 27.752 13.772 -19.844 1.00 59.16 104 PRO A N 1
ATOM 816 C CA . PRO A 1 104 ? 28.100 13.523 -18.454 1.00 59.16 104 PRO A CA 1
ATOM 817 C C . PRO A 1 104 ? 26.810 13.277 -17.672 1.00 59.16 104 PRO A C 1
ATOM 819 O O . PRO A 1 104 ? 25.890 14.096 -17.684 1.00 59.16 104 PRO A O 1
ATOM 822 N N . ARG A 1 105 ? 26.718 12.106 -17.035 1.00 62.22 105 ARG A N 1
ATOM 823 C CA . ARG A 1 105 ? 25.635 11.799 -16.102 1.00 62.22 105 ARG A CA 1
ATOM 824 C C . ARG A 1 105 ? 25.762 12.789 -14.955 1.00 62.22 105 ARG A C 1
ATOM 826 O O . ARG A 1 105 ? 26.668 12.651 -14.140 1.00 62.22 105 ARG A O 1
ATOM 833 N N . THR A 1 106 ? 24.881 13.781 -14.895 1.00 57.91 106 THR A N 1
ATOM 834 C CA . THR A 1 106 ? 24.712 14.566 -13.678 1.00 57.91 106 THR A CA 1
ATOM 835 C C . THR A 1 106 ? 24.286 13.588 -12.591 1.00 57.91 106 THR A C 1
ATOM 837 O O . THR A 1 106 ? 23.214 12.983 -12.652 1.00 57.91 106 THR A O 1
ATOM 840 N N . THR A 1 107 ? 25.176 13.338 -11.638 1.00 55.22 107 THR A N 1
ATOM 841 C CA . THR A 1 107 ? 24.826 12.643 -10.406 1.00 55.22 107 THR A CA 1
ATOM 842 C C . THR A 1 107 ? 23.670 13.417 -9.770 1.00 55.22 107 THR A C 1
ATOM 844 O O . THR A 1 107 ? 23.780 14.635 -9.607 1.00 55.22 107 THR A O 1
ATOM 847 N N . PRO A 1 108 ? 22.525 12.779 -9.468 1.00 54.00 108 PRO A N 1
ATOM 848 C CA . PRO A 1 108 ? 21.500 13.450 -8.689 1.00 54.00 108 PRO A CA 1
ATOM 849 C C . PRO A 1 108 ? 22.132 13.815 -7.345 1.00 54.00 108 PRO A C 1
ATOM 851 O O . PRO A 1 108 ? 22.663 12.951 -6.648 1.00 54.00 108 PRO A O 1
ATOM 854 N N . ARG A 1 109 ? 22.144 15.115 -7.040 1.00 52.69 109 ARG A N 1
ATOM 855 C CA . ARG A 1 109 ? 22.562 15.660 -5.748 1.00 52.69 109 ARG A CA 1
ATOM 856 C C . ARG A 1 109 ? 21.773 14.905 -4.673 1.00 52.69 109 ARG A C 1
ATOM 858 O O . ARG A 1 109 ? 20.545 14.870 -4.755 1.00 52.69 109 ARG A O 1
ATOM 865 N N . LEU A 1 110 ? 22.466 14.266 -3.728 1.00 48.34 110 LEU A N 1
ATOM 866 C CA . LEU A 1 110 ? 21.844 13.790 -2.494 1.00 48.34 110 LEU A CA 1
ATOM 867 C C . LEU A 1 110 ? 21.130 14.999 -1.885 1.00 48.34 110 LEU A C 1
ATOM 869 O O . LEU A 1 110 ? 21.753 16.037 -1.670 1.00 48.34 110 LEU A O 1
ATOM 873 N N . ILE A 1 111 ? 19.815 14.899 -1.715 1.00 51.91 111 ILE A N 1
ATOM 874 C CA . ILE A 1 111 ? 19.080 15.841 -0.879 1.00 51.91 111 ILE A CA 1
ATOM 875 C C . ILE A 1 111 ? 19.499 15.451 0.535 1.00 51.91 111 ILE A C 1
ATOM 877 O O . ILE A 1 111 ? 19.002 14.461 1.067 1.00 51.91 111 ILE A O 1
ATOM 881 N N . GLU A 1 112 ? 20.514 16.135 1.059 1.00 48.72 112 GLU A N 1
ATOM 882 C CA . GLU A 1 112 ? 20.857 16.071 2.475 1.00 48.72 112 GLU A CA 1
ATOM 883 C C . GLU A 1 112 ? 19.612 16.462 3.272 1.00 48.72 112 GLU A C 1
ATOM 885 O O . GLU A 1 112 ? 18.859 17.361 2.887 1.00 48.72 112 GLU A O 1
ATOM 890 N N . GLU A 1 113 ? 19.364 15.671 4.307 1.00 46.25 113 GLU A N 1
ATOM 891 C CA . GLU A 1 113 ? 18.197 15.684 5.172 1.00 46.25 113 GLU A CA 1
ATOM 892 C C . GLU A 1 113 ? 17.788 17.115 5.527 1.00 46.25 113 GLU A C 1
ATOM 894 O O . GLU A 1 113 ? 18.558 17.879 6.105 1.00 46.25 113 GLU A O 1
ATOM 899 N N . ALA A 1 114 ? 16.550 17.483 5.191 1.00 44.47 114 ALA A N 1
ATOM 900 C CA . ALA A 1 114 ? 15.911 18.603 5.854 1.00 44.47 114 ALA A CA 1
ATOM 901 C C . ALA A 1 114 ? 15.755 18.196 7.325 1.00 44.47 114 ALA A C 1
ATOM 903 O O . ALA A 1 114 ? 14.847 17.438 7.665 1.00 44.47 114 ALA A O 1
ATOM 904 N N . THR A 1 115 ? 16.678 18.648 8.172 1.00 43.00 115 THR A N 1
ATOM 905 C CA . THR A 1 115 ? 16.504 18.694 9.622 1.00 43.00 115 THR A CA 1
ATOM 906 C C . THR A 1 115 ? 15.177 19.384 9.894 1.00 43.00 115 THR A C 1
ATOM 908 O O . THR A 1 115 ? 15.023 20.580 9.653 1.00 43.00 115 THR A O 1
ATOM 911 N N . ILE A 1 116 ? 14.194 18.599 10.323 1.00 46.44 116 ILE A N 1
ATOM 912 C CA . ILE A 1 116 ? 12.959 19.109 10.898 1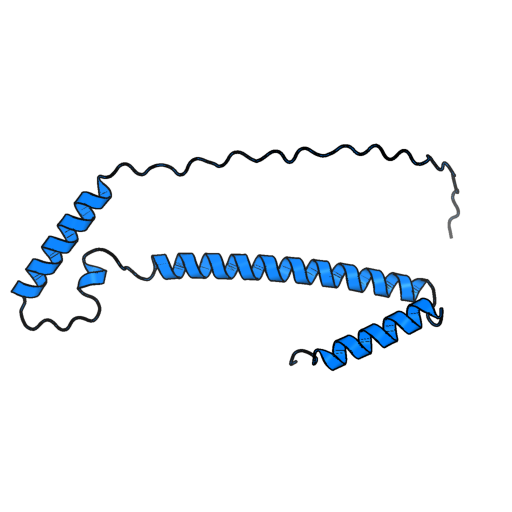.00 46.44 116 ILE A CA 1
ATOM 913 C C . ILE A 1 116 ? 13.384 19.722 12.230 1.00 46.44 116 ILE A C 1
ATOM 915 O O . ILE A 1 116 ? 13.837 19.000 13.114 1.00 46.44 116 ILE A O 1
ATOM 919 N N . GLU A 1 117 ? 13.322 21.049 12.335 1.00 44.25 117 GLU A N 1
ATOM 920 C CA . GLU A 1 117 ? 13.450 21.742 13.614 1.00 44.25 117 GLU A CA 1
ATOM 921 C C . GLU A 1 117 ? 12.328 21.235 14.524 1.00 44.25 117 GLU A C 1
ATOM 923 O O . GLU A 1 117 ? 11.145 21.507 14.313 1.00 44.25 117 GLU A O 1
ATOM 928 N N . GLU A 1 118 ? 12.716 20.412 15.493 1.00 42.56 118 GLU A N 1
ATOM 929 C CA . GLU A 1 118 ? 11.884 19.965 16.595 1.00 42.56 118 GLU A CA 1
ATOM 930 C C . GLU A 1 118 ? 11.547 21.210 17.424 1.00 42.56 118 GLU A C 1
ATOM 932 O O . GLU A 1 118 ? 12.388 21.758 18.139 1.00 42.56 118 GLU A O 1
ATOM 937 N N . ILE A 1 119 ? 10.329 21.728 17.251 1.00 44.78 119 ILE A N 1
ATOM 938 C CA . ILE A 1 119 ? 9.784 22.761 18.127 1.00 44.78 119 ILE A CA 1
ATOM 939 C C . ILE A 1 119 ? 9.640 22.112 19.505 1.00 44.78 119 ILE A C 1
ATOM 941 O O . ILE A 1 119 ? 8.728 21.326 19.749 1.00 44.78 119 ILE A O 1
ATOM 945 N N . ASN A 1 120 ? 10.599 22.417 20.376 1.00 43.12 120 ASN A N 1
ATOM 946 C CA . ASN A 1 120 ? 10.569 22.131 21.801 1.00 43.12 120 ASN A CA 1
ATOM 947 C C . ASN A 1 120 ? 9.506 23.028 22.455 1.00 43.12 120 ASN A C 1
ATOM 949 O O . ASN A 1 120 ? 9.819 24.116 22.938 1.00 43.12 120 ASN A O 1
ATOM 953 N N . GLU A 1 121 ? 8.245 22.599 22.417 1.00 45.19 121 GLU A N 1
ATOM 954 C CA . GLU A 1 121 ? 7.215 23.110 23.321 1.00 45.19 121 GLU A CA 1
ATOM 955 C C . GLU A 1 121 ? 7.342 22.368 24.653 1.00 45.19 121 GLU A C 1
ATOM 957 O O . GLU A 1 121 ? 6.891 21.239 24.839 1.00 45.19 121 GLU A O 1
ATOM 962 N N . GLU A 1 122 ? 8.050 23.041 25.552 1.00 49.25 122 GLU A N 1
ATOM 963 C CA . GLU A 1 122 ? 8.083 22.848 26.994 1.00 49.25 122 GLU A CA 1
ATOM 964 C C . GLU A 1 122 ? 6.674 22.536 27.534 1.00 49.25 122 GLU A C 1
ATOM 966 O O . GLU A 1 122 ? 5.782 23.381 27.549 1.00 49.25 122 GLU A O 1
ATOM 971 N N . SER A 1 123 ? 6.478 21.289 27.957 1.00 40.94 123 SER A N 1
ATOM 972 C CA . SER A 1 123 ? 5.312 20.830 28.709 1.00 40.94 123 SER A CA 1
ATOM 973 C C . SER A 1 123 ? 5.838 20.207 29.995 1.00 40.94 123 SER A C 1
ATOM 975 O O . SER A 1 123 ? 6.064 18.998 30.072 1.00 40.94 123 SER A O 1
ATOM 977 N N . GLU A 1 124 ? 6.080 21.059 30.991 1.00 48.78 124 GLU A N 1
ATOM 978 C CA . GLU A 1 124 ? 6.113 20.654 32.394 1.00 48.78 124 GLU A CA 1
ATOM 979 C C . GLU A 1 124 ? 4.817 19.899 32.708 1.00 48.78 124 GLU A C 1
ATOM 981 O O . GLU A 1 124 ? 3.745 20.461 32.525 1.00 48.78 124 GLU A O 1
ATOM 986 N N . GLU A 1 125 ? 4.896 18.652 33.176 1.00 47.25 125 GLU A N 1
ATOM 987 C CA . GLU A 1 125 ? 3.873 18.103 34.071 1.00 47.25 125 GLU A CA 1
ATOM 988 C C . GLU A 1 125 ? 4.408 16.873 34.829 1.00 47.25 125 GLU A C 1
ATOM 990 O O . GLU A 1 125 ? 4.479 15.753 34.328 1.00 47.25 125 GLU A O 1
ATOM 995 N N . GLU A 1 126 ? 4.825 17.171 36.062 1.00 45.97 126 GLU A N 1
ATOM 996 C CA . GLU A 1 126 ? 4.577 16.426 37.301 1.00 45.97 126 GLU A CA 1
ATOM 997 C C . GLU A 1 126 ? 5.037 14.959 37.408 1.00 45.97 126 GLU A C 1
ATOM 999 O O . GLU A 1 126 ? 4.409 13.987 36.984 1.00 45.97 126 GLU A O 1
ATOM 1004 N N . LEU A 1 127 ? 6.136 14.842 38.147 1.00 43.97 127 LEU A N 1
ATOM 1005 C CA . LEU A 1 127 ? 6.688 13.658 38.780 1.00 43.97 127 LEU A CA 1
ATOM 1006 C C . LEU A 1 127 ? 5.703 13.113 39.834 1.00 43.97 127 LEU A C 1
ATOM 1008 O O . LEU A 1 127 ? 5.698 13.574 40.972 1.00 43.97 127 LEU A O 1
ATOM 1012 N N . TYR A 1 128 ? 4.891 12.112 39.485 1.00 48.69 128 TYR A N 1
ATOM 1013 C CA . TYR A 1 128 ? 4.200 11.306 40.497 1.00 48.69 128 TYR A CA 1
ATOM 1014 C C . TYR A 1 128 ? 5.053 10.103 40.881 1.00 48.69 128 TYR A C 1
ATOM 1016 O O . TYR A 1 128 ? 5.032 9.049 40.246 1.00 48.69 128 TYR A O 1
ATOM 1024 N N . ASP A 1 129 ? 5.804 10.318 41.953 1.00 45.88 129 ASP A N 1
ATOM 1025 C CA . ASP A 1 129 ? 6.329 9.282 42.822 1.00 45.88 129 ASP A CA 1
ATOM 1026 C C . ASP A 1 129 ? 5.156 8.593 43.541 1.00 45.88 129 ASP A C 1
ATOM 1028 O O . ASP A 1 129 ? 4.351 9.241 44.214 1.00 45.88 129 ASP A O 1
ATOM 1032 N N . SER A 1 130 ? 5.027 7.284 43.364 1.00 49.47 130 SER A N 1
ATOM 1033 C CA . SER A 1 130 ? 4.417 6.419 44.368 1.00 49.47 130 SER A CA 1
ATOM 1034 C C . SER A 1 130 ? 4.902 5.006 44.114 1.00 49.47 130 SER A C 1
ATOM 1036 O O . SER A 1 130 ? 4.359 4.274 43.282 1.00 49.47 130 SER A O 1
ATOM 1038 N N . ASP A 1 131 ? 5.903 4.627 44.895 1.00 52.94 131 ASP A N 1
ATOM 1039 C CA . ASP A 1 131 ? 6.077 3.268 45.377 1.00 52.94 131 ASP A CA 1
ATOM 1040 C C . ASP A 1 131 ? 4.708 2.607 45.617 1.00 52.94 131 ASP A C 1
ATOM 1042 O O . ASP A 1 131 ? 3.858 3.123 46.353 1.00 52.94 131 ASP A O 1
ATOM 1046 N N . LEU A 1 132 ? 4.478 1.463 44.976 1.00 49.19 132 LEU A N 1
ATOM 1047 C CA . LEU A 1 132 ? 3.510 0.490 45.461 1.00 49.19 132 LEU A CA 1
ATOM 1048 C C . LEU A 1 132 ? 4.096 -0.908 45.282 1.00 49.19 132 LEU A C 1
ATOM 1050 O O . LEU A 1 132 ? 3.882 -1.595 44.283 1.00 49.19 132 LEU A O 1
ATOM 1054 N N . ASP A 1 133 ? 4.927 -1.218 46.269 1.00 48.44 133 ASP A N 1
ATOM 1055 C CA . ASP A 1 133 ? 5.334 -2.513 46.791 1.00 48.44 133 ASP A CA 1
ATOM 1056 C C . ASP A 1 133 ? 4.624 -3.755 46.227 1.00 48.44 133 ASP A C 1
ATOM 1058 O O . ASP A 1 133 ? 3.400 -3.890 46.216 1.00 48.44 133 ASP A O 1
ATOM 1062 N N . GLU A 1 134 ? 5.466 -4.711 45.830 1.00 51.41 134 GLU A N 1
ATOM 1063 C CA . GLU A 1 134 ? 5.496 -6.050 46.422 1.00 51.41 134 GLU A CA 1
ATOM 1064 C C . GLU A 1 134 ? 4.174 -6.541 47.033 1.00 51.41 134 GLU A C 1
ATOM 1066 O O . GLU A 1 134 ? 3.906 -6.2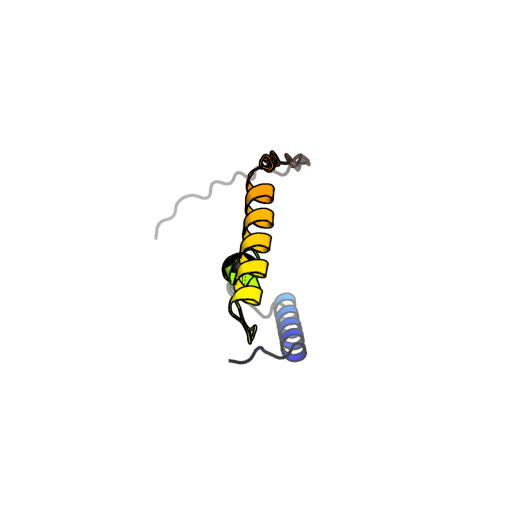94 48.198 1.00 51.41 134 GLU A O 1
ATOM 1071 N N . LEU A 1 135 ? 3.426 -7.373 46.304 1.00 48.78 135 LEU A N 1
ATOM 1072 C CA . LEU A 1 135 ? 2.891 -8.603 46.887 1.00 48.78 135 LEU A CA 1
ATOM 1073 C C . LEU A 1 135 ? 2.775 -9.688 45.817 1.00 48.78 135 LEU A C 1
ATOM 1075 O O . LEU A 1 135 ? 1.993 -9.615 44.870 1.00 48.78 135 LEU A O 1
ATOM 1079 N N . ALA A 1 136 ? 3.587 -10.717 46.032 1.00 42.00 136 ALA A N 1
ATOM 1080 C CA . ALA A 1 136 ? 3.389 -12.057 45.528 1.00 42.00 136 ALA A CA 1
ATOM 1081 C C . ALA A 1 136 ? 1.965 -12.561 45.818 1.00 42.00 136 ALA A C 1
ATOM 1083 O O . ALA A 1 136 ? 1.460 -12.358 46.923 1.00 42.00 136 ALA A O 1
ATOM 1084 N N . LEU A 1 137 ? 1.382 -13.264 44.842 1.00 42.09 137 LEU A N 1
ATOM 1085 C CA . LEU A 1 137 ? 0.687 -14.553 44.984 1.00 42.09 137 LEU A CA 1
ATOM 1086 C C . LEU A 1 137 ? 0.359 -15.115 43.595 1.00 42.09 137 LEU A C 1
ATOM 1088 O O . LEU A 1 137 ? -0.374 -14.444 42.835 1.00 42.09 137 LEU A O 1
#

Foldseek 3Di:
DDDDDPVVVVVVVVVVVVCLVVCVDDPVVNVVVVVVVVVVVVVVVVVVVVVVVVVVVVVVVVVVVQCCAALCVVPPPDDDPDPVVSVVVNVVRVVVVVVVVPPPPPDPPPPPDPPDPDPPPDDDDDDDDDDDDDDDD

Secondary structure (DSSP, 8-state):
-PPPPHHHHHHHHHHHHHHHHTT-S-HHHHHHHHHHHHHHHHHHHHHHHHHHHHHHHHHHHHHHHS--SSHHHHTSS---S-HHHHHHHHHHHHHHHHHHHTS---PPPP---------------------------

Sequence (137 aa):
SSPPDINTLQKANSVLSTAINQGVLNTPTKRYIHKLADETERLNTRNILQQRETDNLRSIIQKRRVQNKGKRAVLKGQFHISTEELRSQVVEAEAATATASQRPRTTPRLIEEATIEEINEESEEELYDSDLDELAL